Protein AF-H8YW04-F1 (afdb_monomer_lite)

Sequence (110 aa):
MKAQDLENVWKAEGITPTQRNLLLAIQMHCDAKTRVVDVSLSMLEDMTLLNQSVIAKALSQLEGRYLARLPSRSKKRLICRMIEQRSTPDAKPVDARAPRGFGQSSLPSA

Structure (mmCIF, N/CA/C/O backbone):
data_AF-H8YW04-F1
#
_entry.id   AF-H8YW04-F1
#
loop_
_atom_site.group_PDB
_atom_site.id
_atom_site.type_symbol
_atom_site.label_atom_id
_atom_site.label_alt_id
_atom_site.label_comp_id
_atom_site.label_asym_id
_atom_site.label_entity_id
_atom_site.label_seq_id
_atom_site.pdbx_PDB_ins_code
_atom_site.Cartn_x
_atom_site.Cartn_y
_atom_site.Cartn_z
_atom_site.occupancy
_atom_site.B_iso_or_equiv
_atom_site.auth_seq_id
_atom_site.auth_comp_id
_atom_site.auth_asym_id
_atom_site.auth_atom_id
_atom_site.pdbx_PDB_model_num
ATOM 1 N N . MET A 1 1 ? 14.165 8.474 -15.417 1.00 47.91 1 MET A N 1
ATOM 2 C CA . MET A 1 1 ? 12.715 8.756 -15.511 1.00 47.91 1 MET A CA 1
ATOM 3 C C . MET A 1 1 ? 12.454 10.150 -14.964 1.00 47.91 1 MET A C 1
ATOM 5 O O . MET A 1 1 ? 12.940 10.447 -13.880 1.00 47.91 1 MET A O 1
ATOM 9 N N . LYS A 1 2 ? 11.766 11.024 -15.710 1.00 44.00 2 LYS A N 1
ATOM 10 C CA . LYS A 1 2 ? 11.324 12.336 -15.199 1.00 44.00 2 LYS A CA 1
ATOM 11 C C . LYS A 1 2 ? 10.060 12.133 -14.353 1.00 44.00 2 LYS A C 1
ATOM 13 O O . LYS A 1 2 ? 9.240 11.296 -14.709 1.00 44.00 2 LYS A O 1
ATOM 18 N N . ALA A 1 3 ? 9.871 12.906 -13.281 1.00 53.16 3 ALA A N 1
ATOM 19 C CA . ALA A 1 3 ? 8.697 12.801 -12.398 1.00 53.16 3 ALA A CA 1
ATOM 20 C C . ALA A 1 3 ? 7.345 12.936 -13.140 1.00 53.16 3 ALA A C 1
ATOM 22 O O . ALA A 1 3 ? 6.361 12.314 -12.751 1.00 53.16 3 ALA A O 1
ATOM 23 N N . GLN A 1 4 ? 7.318 13.672 -14.259 1.00 55.31 4 GLN A N 1
ATOM 24 C CA . GLN A 1 4 ? 6.153 13.792 -15.149 1.00 55.31 4 GLN A CA 1
ATOM 25 C C . GLN A 1 4 ? 5.739 12.476 -15.821 1.00 55.31 4 GLN A C 1
ATOM 27 O O . GLN A 1 4 ? 4.557 12.268 -16.076 1.00 55.31 4 GLN A O 1
ATOM 32 N N . ASP A 1 5 ? 6.690 11.589 -16.108 1.00 63.50 5 ASP A N 1
ATOM 33 C CA . ASP A 1 5 ? 6.420 10.313 -16.777 1.00 63.50 5 ASP A CA 1
ATOM 34 C C . ASP A 1 5 ? 5.667 9.364 -15.832 1.00 63.50 5 ASP A C 1
ATOM 36 O O . ASP A 1 5 ? 4.642 8.788 -16.189 1.00 63.50 5 ASP A O 1
ATOM 40 N N . LEU A 1 6 ? 6.090 9.333 -14.563 1.00 61.78 6 LEU A N 1
ATOM 41 C CA . LEU A 1 6 ? 5.431 8.578 -13.497 1.00 61.78 6 LEU A CA 1
ATOM 42 C C . LEU A 1 6 ? 3.999 9.072 -13.233 1.00 61.78 6 LEU A C 1
ATOM 44 O O . LEU A 1 6 ? 3.088 8.272 -13.030 1.00 61.78 6 LEU A O 1
ATOM 48 N N . GLU A 1 7 ? 3.782 10.391 -13.250 1.00 65.25 7 GLU A N 1
ATOM 49 C CA . GLU A 1 7 ? 2.458 10.965 -13.001 1.00 65.25 7 GLU A CA 1
ATOM 50 C C . GLU A 1 7 ? 1.453 10.609 -14.108 1.00 65.25 7 GLU A C 1
ATOM 52 O O . GLU A 1 7 ? 0.285 10.327 -13.813 1.00 65.25 7 GLU A O 1
ATOM 57 N N . ASN A 1 8 ? 1.914 10.587 -15.363 1.00 69.56 8 ASN A N 1
ATOM 58 C CA . ASN A 1 8 ? 1.117 10.176 -16.517 1.00 69.56 8 ASN A CA 1
ATOM 59 C C . ASN A 1 8 ? 0.782 8.682 -16.470 1.00 69.56 8 ASN A C 1
ATOM 61 O O . ASN A 1 8 ? -0.375 8.327 -16.691 1.00 69.56 8 ASN A O 1
ATOM 65 N N . VAL A 1 9 ? 1.740 7.824 -16.099 1.00 70.25 9 VAL A N 1
ATOM 66 C CA . VAL A 1 9 ? 1.504 6.381 -15.900 1.00 70.25 9 VAL A CA 1
ATOM 67 C C . VAL A 1 9 ? 0.448 6.159 -14.821 1.00 70.25 9 VAL A C 1
ATOM 69 O O . VAL A 1 9 ? -0.561 5.502 -15.056 1.00 70.25 9 VAL A O 1
ATOM 72 N N . TRP A 1 10 ? 0.593 6.802 -13.664 1.00 75.19 10 TRP A N 1
ATOM 73 C CA . TRP A 1 10 ? -0.381 6.665 -12.585 1.00 75.19 10 TRP A CA 1
ATOM 74 C C . TRP A 1 10 ? -1.766 7.207 -12.945 1.00 75.19 10 TRP A C 1
ATOM 76 O O . TRP A 1 10 ? -2.766 6.723 -12.417 1.00 75.19 10 TRP A O 1
ATOM 86 N N . LYS A 1 11 ? -1.858 8.236 -13.802 1.00 73.94 11 LYS A N 1
ATOM 87 C CA . LYS A 1 11 ? -3.150 8.729 -14.310 1.00 73.94 11 LYS A CA 1
ATOM 88 C C . LYS A 1 11 ? -3.767 7.718 -15.277 1.00 73.94 11 LYS A C 1
ATOM 90 O O . LYS A 1 11 ? -4.953 7.432 -15.147 1.00 73.94 11 LYS A O 1
ATOM 95 N N . ALA A 1 12 ? -2.970 7.154 -16.184 1.00 76.75 12 ALA A N 1
ATOM 96 C CA . ALA A 1 12 ? -3.411 6.140 -17.139 1.00 76.75 12 ALA A CA 1
ATOM 97 C C . ALA A 1 12 ? -3.905 4.858 -16.448 1.00 76.75 12 ALA A C 1
ATOM 99 O O . ALA A 1 12 ? -4.865 4.242 -16.900 1.00 76.75 12 ALA A O 1
ATOM 100 N N . GLU A 1 13 ? -3.307 4.495 -15.313 1.00 75.81 13 GLU A N 1
ATOM 101 C CA . GLU A 1 13 ? -3.719 3.338 -14.512 1.00 75.81 13 GLU A CA 1
ATOM 102 C C . GLU A 1 13 ? -4.869 3.626 -13.530 1.00 75.81 13 GLU A C 1
ATOM 104 O O . GLU A 1 13 ? -5.315 2.735 -12.803 1.00 75.81 13 GLU A O 1
ATOM 109 N N . GLY A 1 14 ? -5.371 4.865 -13.502 1.00 82.00 14 GLY A N 1
ATOM 110 C CA . GLY A 1 14 ? -6.468 5.272 -12.625 1.00 82.00 14 GLY A CA 1
ATOM 111 C C . GLY A 1 14 ? -6.088 5.359 -11.143 1.00 82.00 14 GLY A C 1
ATOM 112 O O . GLY A 1 14 ? -6.972 5.331 -10.287 1.00 82.00 14 GLY A O 1
ATOM 113 N N . ILE A 1 15 ? -4.793 5.473 -10.819 1.00 84.88 15 ILE A N 1
ATOM 114 C CA . ILE A 1 15 ? -4.325 5.602 -9.437 1.00 84.88 15 ILE A CA 1
ATOM 115 C C . ILE A 1 15 ? -4.619 7.009 -8.918 1.00 84.88 15 ILE A C 1
ATOM 117 O O . ILE A 1 15 ? -4.131 8.012 -9.459 1.00 84.88 15 ILE A O 1
ATOM 121 N N . THR A 1 16 ? -5.357 7.083 -7.812 1.00 87.00 16 THR A N 1
ATOM 122 C CA . THR A 1 16 ? -5.720 8.344 -7.155 1.00 87.00 16 THR A CA 1
ATOM 123 C C . THR A 1 16 ? -4.536 8.975 -6.409 1.00 87.00 16 THR A C 1
ATOM 125 O O . THR A 1 16 ? -3.608 8.270 -6.008 1.00 87.00 16 THR A O 1
ATOM 128 N N . PRO A 1 17 ? -4.547 10.297 -6.149 1.00 85.06 17 PRO A N 1
ATOM 129 C CA . PRO A 1 17 ? -3.506 10.963 -5.356 1.00 85.06 17 PRO A CA 1
ATOM 130 C C . PRO A 1 17 ? -3.275 10.313 -3.986 1.00 85.06 17 PRO A C 1
ATOM 132 O O . PRO A 1 17 ? -2.137 10.129 -3.564 1.00 85.06 17 PRO A O 1
ATOM 135 N N . THR A 1 18 ? -4.355 9.886 -3.330 1.00 88.19 18 THR A N 1
ATOM 136 C CA . THR A 1 18 ? -4.320 9.175 -2.048 1.00 88.19 18 THR A CA 1
ATOM 137 C C . THR A 1 18 ? -3.570 7.848 -2.150 1.00 88.19 18 THR A C 1
ATOM 139 O O . THR A 1 18 ? -2.712 7.554 -1.323 1.00 88.19 18 THR A O 1
ATOM 142 N N . GLN A 1 19 ? -3.861 7.054 -3.183 1.00 87.62 19 GLN A N 1
ATOM 143 C CA . GLN A 1 19 ? -3.186 5.779 -3.424 1.00 87.62 19 GLN A CA 1
ATOM 144 C C . GLN A 1 19 ? -1.701 5.977 -3.756 1.00 87.62 19 GLN A C 1
ATOM 146 O O . GLN A 1 19 ? -0.872 5.204 -3.287 1.00 87.62 19 GLN A O 1
ATOM 151 N N . ARG A 1 20 ? -1.349 7.032 -4.504 1.00 86.00 20 ARG A N 1
ATOM 152 C CA . ARG A 1 20 ? 0.053 7.385 -4.800 1.00 86.00 20 ARG A CA 1
ATOM 153 C C . ARG A 1 20 ? 0.819 7.732 -3.534 1.00 86.00 20 ARG A C 1
ATOM 155 O O . ARG A 1 20 ? 1.894 7.187 -3.314 1.00 86.00 20 ARG A O 1
ATOM 162 N N . ASN A 1 21 ? 0.250 8.602 -2.697 1.00 88.00 21 ASN A N 1
ATOM 163 C CA . ASN A 1 21 ? 0.881 8.997 -1.441 1.00 88.00 21 ASN A CA 1
ATOM 164 C C . ASN A 1 21 ? 1.121 7.774 -0.542 1.00 88.00 21 ASN A C 1
ATOM 166 O O . ASN A 1 21 ? 2.198 7.600 0.020 1.00 88.00 21 ASN A O 1
ATOM 170 N N . LEU A 1 22 ? 0.144 6.865 -0.494 1.00 89.12 22 LEU A N 1
ATOM 171 C CA . LEU A 1 22 ? 0.263 5.619 0.248 1.00 89.12 22 LEU A CA 1
ATOM 172 C C . LEU A 1 22 ? 1.329 4.67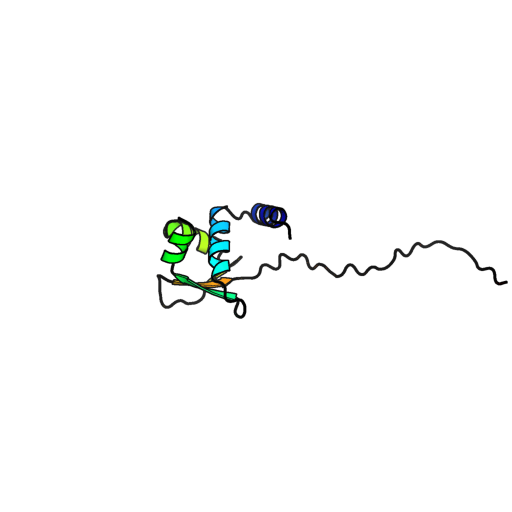2 -0.332 1.00 89.12 22 LEU A C 1
ATOM 174 O O . LEU A 1 22 ? 2.102 4.099 0.429 1.00 89.12 22 LEU A O 1
ATOM 178 N N . LEU A 1 23 ? 1.406 4.518 -1.659 1.00 87.62 23 LEU A N 1
ATOM 179 C CA . LEU A 1 23 ? 2.441 3.704 -2.310 1.00 87.62 23 LEU A CA 1
ATOM 180 C C . LEU A 1 23 ? 3.846 4.243 -2.037 1.00 87.62 23 LEU A C 1
ATOM 182 O O . LEU A 1 23 ? 4.742 3.454 -1.755 1.00 87.62 23 LEU A O 1
ATOM 186 N N . LEU A 1 24 ? 4.028 5.565 -2.079 1.00 86.31 24 LEU A N 1
ATOM 187 C CA . LEU A 1 24 ? 5.303 6.206 -1.759 1.00 86.31 24 LEU A CA 1
ATOM 188 C C . LEU A 1 24 ? 5.692 5.974 -0.295 1.00 86.31 24 LEU A C 1
ATOM 190 O O . LEU A 1 24 ? 6.823 5.575 -0.027 1.00 86.31 24 LEU A O 1
ATOM 194 N N . ALA A 1 25 ? 4.750 6.139 0.640 1.00 89.00 25 ALA A N 1
ATOM 195 C CA . ALA A 1 25 ? 4.984 5.848 2.054 1.00 89.00 25 ALA A CA 1
ATOM 196 C C . ALA A 1 25 ? 5.399 4.383 2.273 1.00 89.00 25 ALA A C 1
ATOM 198 O O . ALA A 1 25 ? 6.387 4.108 2.946 1.00 89.00 25 ALA A O 1
ATOM 199 N N . ILE A 1 26 ? 4.706 3.436 1.638 1.00 88.06 26 ILE A N 1
ATOM 200 C CA . ILE A 1 26 ? 5.039 2.005 1.688 1.00 88.06 26 ILE A CA 1
ATOM 201 C C . ILE A 1 26 ? 6.421 1.735 1.074 1.00 88.06 26 ILE A C 1
ATOM 203 O O . ILE A 1 26 ? 7.204 0.970 1.636 1.00 88.06 26 ILE A O 1
ATOM 207 N N . GLN A 1 27 ? 6.749 2.388 -0.042 1.00 85.75 27 GLN A N 1
ATOM 208 C CA . GLN A 1 27 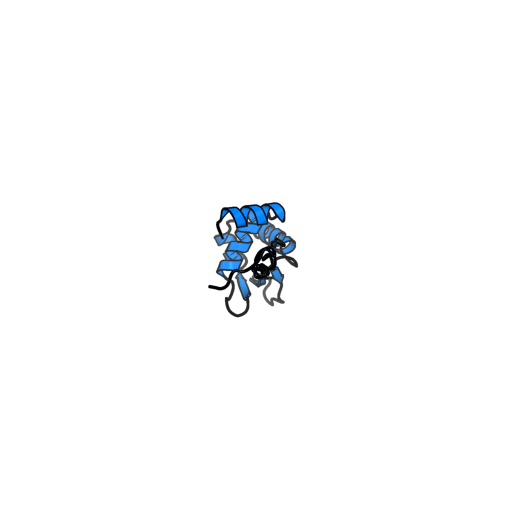? 8.027 2.229 -0.732 1.00 85.75 27 GLN A CA 1
ATOM 209 C C . GLN A 1 27 ? 9.219 2.667 0.123 1.00 85.75 27 GLN A C 1
ATOM 211 O O . GLN A 1 27 ? 10.259 2.012 0.075 1.00 85.75 27 GLN A O 1
ATOM 216 N N . MET A 1 28 ? 9.072 3.715 0.939 1.00 85.75 28 MET A N 1
ATOM 217 C CA . MET A 1 28 ? 10.122 4.147 1.873 1.00 85.75 28 MET A CA 1
ATOM 218 C C . MET A 1 28 ? 10.466 3.082 2.925 1.00 85.75 28 MET A C 1
ATOM 220 O O . MET A 1 28 ? 11.580 3.067 3.440 1.00 85.75 28 MET A O 1
ATOM 224 N N . HIS A 1 29 ? 9.531 2.177 3.219 1.00 85.62 29 HIS A N 1
ATOM 225 C CA . HIS A 1 29 ? 9.698 1.076 4.171 1.00 85.62 29 HIS A CA 1
ATOM 226 C C . HIS A 1 29 ? 9.918 -0.282 3.490 1.00 85.62 29 HIS A C 1
ATOM 228 O O . HIS A 1 29 ? 9.872 -1.325 4.144 1.00 85.62 29 HIS A O 1
ATOM 234 N N . CYS A 1 30 ? 10.136 -0.287 2.176 1.00 84.56 30 CYS A N 1
ATOM 235 C CA . CYS A 1 30 ? 10.375 -1.502 1.418 1.00 84.56 30 CYS A CA 1
ATOM 236 C C . CYS A 1 30 ? 11.816 -1.969 1.590 1.00 84.56 30 CYS A C 1
ATOM 238 O O . CYS A 1 30 ? 12.759 -1.270 1.220 1.00 84.56 30 CYS A O 1
ATOM 240 N N . ASP A 1 31 ? 11.987 -3.201 2.061 1.00 83.38 31 ASP A N 1
ATOM 241 C CA . ASP A 1 31 ? 13.293 -3.840 2.075 1.00 83.38 31 ASP A CA 1
ATOM 242 C C . ASP A 1 31 ? 13.788 -4.055 0.635 1.00 83.38 31 ASP A C 1
ATOM 244 O O . ASP A 1 31 ? 13.099 -4.651 -0.198 1.00 83.38 31 ASP A O 1
ATOM 248 N N . ALA A 1 32 ? 14.987 -3.564 0.320 1.00 78.75 32 ALA A N 1
ATOM 249 C CA . ALA A 1 32 ? 15.521 -3.610 -1.042 1.00 78.75 32 ALA A CA 1
ATOM 250 C C . ALA A 1 32 ? 15.783 -5.047 -1.529 1.00 78.75 32 ALA A C 1
ATOM 252 O O . ALA A 1 32 ? 15.700 -5.317 -2.726 1.00 78.75 32 ALA A O 1
ATOM 253 N N . LYS A 1 33 ? 16.075 -5.975 -0.608 1.00 80.44 33 LYS A N 1
ATOM 254 C CA . LYS A 1 33 ? 16.463 -7.356 -0.922 1.00 80.44 33 LYS A CA 1
ATOM 255 C C . LYS A 1 33 ? 15.255 -8.268 -1.124 1.00 80.44 33 LYS A C 1
ATOM 257 O O . LYS A 1 33 ? 15.237 -9.088 -2.037 1.00 80.44 33 LYS A O 1
ATOM 262 N N . THR A 1 34 ? 14.253 -8.150 -0.264 1.00 82.06 34 THR A N 1
ATOM 263 C CA . THR A 1 34 ? 13.079 -9.035 -0.228 1.00 82.06 34 THR A CA 1
ATOM 264 C C . THR A 1 34 ? 11.836 -8.399 -0.841 1.00 82.06 34 THR A C 1
ATOM 266 O O . THR A 1 34 ? 10.881 -9.108 -1.168 1.00 82.06 34 THR A O 1
ATOM 269 N N . ARG A 1 35 ? 11.848 -7.073 -1.036 1.00 84.38 35 ARG A N 1
ATOM 270 C CA . ARG A 1 35 ? 10.697 -6.260 -1.463 1.00 84.38 35 ARG A CA 1
ATOM 271 C C . ARG A 1 35 ? 9.500 -6.375 -0.516 1.00 84.38 35 ARG A C 1
ATOM 273 O O . ARG A 1 35 ? 8.362 -6.111 -0.907 1.00 84.38 35 ARG A O 1
ATOM 280 N N . VAL A 1 36 ? 9.752 -6.819 0.713 1.00 87.69 36 VAL A N 1
ATOM 281 C CA . VAL A 1 36 ? 8.756 -6.918 1.772 1.00 87.69 36 VAL A CA 1
ATOM 282 C C . VAL A 1 36 ? 8.765 -5.619 2.559 1.00 87.69 36 VAL A C 1
ATOM 284 O O . VAL A 1 36 ? 9.813 -5.055 2.862 1.00 87.69 36 VAL A O 1
ATOM 287 N N . VAL A 1 37 ? 7.568 -5.152 2.872 1.00 89.81 37 VAL A N 1
ATOM 288 C CA . VAL A 1 37 ? 7.294 -3.994 3.705 1.00 89.81 37 VAL A CA 1
ATOM 289 C C . VAL A 1 37 ? 6.601 -4.508 4.956 1.00 89.81 37 VAL A C 1
ATOM 291 O O . VAL A 1 37 ? 5.611 -5.237 4.863 1.00 89.81 37 VAL A O 1
ATOM 294 N N . ASP A 1 38 ? 7.109 -4.108 6.115 1.00 90.38 38 ASP A N 1
ATOM 295 C CA . ASP A 1 38 ? 6.494 -4.351 7.417 1.00 90.38 38 ASP A CA 1
ATOM 296 C C . ASP A 1 38 ? 6.381 -3.021 8.166 1.00 90.38 38 ASP A C 1
ATOM 298 O O . ASP A 1 38 ? 7.340 -2.534 8.762 1.00 90.38 38 ASP A O 1
ATOM 302 N N . VAL A 1 39 ? 5.196 -2.416 8.116 1.00 89.75 39 VAL A N 1
ATOM 303 C CA . VAL A 1 39 ? 4.938 -1.072 8.650 1.00 89.75 39 VAL A CA 1
ATOM 304 C C . VAL A 1 39 ? 3.663 -1.067 9.490 1.00 89.75 39 VAL A C 1
ATOM 306 O O . VAL A 1 39 ? 2.706 -1.793 9.213 1.00 89.75 39 VAL A O 1
ATOM 309 N N . SER A 1 40 ? 3.630 -0.278 10.563 1.00 90.25 40 SER A N 1
ATOM 310 C CA . SER A 1 40 ? 2.419 -0.129 11.373 1.00 90.25 40 SER A CA 1
ATOM 311 C C . SER A 1 40 ? 1.411 0.789 10.679 1.00 90.25 40 SER A C 1
ATOM 313 O O . SER A 1 40 ? 1.784 1.753 10.012 1.00 90.25 40 SER A O 1
ATOM 315 N N . LEU A 1 41 ? 0.116 0.511 10.851 1.00 88.06 41 LEU A N 1
ATOM 316 C CA . LEU A 1 41 ? -0.932 1.361 10.280 1.00 88.06 41 LEU A CA 1
ATOM 317 C C . LEU A 1 41 ? -0.845 2.790 10.827 1.00 88.06 41 LEU A C 1
ATOM 319 O O . LEU A 1 41 ? -0.940 3.725 10.048 1.00 88.06 41 LEU A O 1
ATOM 323 N N . SER A 1 42 ? -0.552 2.958 12.119 1.00 89.31 42 SER A N 1
ATOM 324 C CA . SER A 1 42 ? -0.373 4.279 12.736 1.00 89.31 42 SER A CA 1
ATOM 325 C C . SER A 1 42 ? 0.783 5.079 12.134 1.00 89.31 42 SER A C 1
ATOM 327 O O . SER A 1 42 ? 0.685 6.292 12.018 1.00 89.31 42 SER A O 1
ATOM 329 N N . MET A 1 43 ? 1.863 4.417 11.710 1.00 89.38 43 MET A N 1
ATOM 330 C CA . MET A 1 43 ? 2.972 5.101 11.041 1.00 89.38 43 MET A CA 1
ATOM 331 C C . MET A 1 43 ? 2.596 5.526 9.618 1.00 89.38 43 MET A C 1
ATOM 333 O O . MET A 1 43 ? 2.974 6.607 9.181 1.00 89.38 43 MET A O 1
ATOM 337 N N . LEU A 1 44 ? 1.791 4.722 8.914 1.00 89.62 44 LEU A N 1
ATOM 338 C CA . LEU A 1 44 ? 1.221 5.132 7.629 1.00 89.62 44 LEU A CA 1
ATOM 339 C C . LEU A 1 44 ? 0.247 6.306 7.782 1.00 89.62 44 LEU A C 1
ATOM 341 O O . LEU A 1 44 ? 0.241 7.184 6.923 1.00 89.62 44 LEU A O 1
ATOM 345 N N . GLU A 1 45 ? -0.558 6.341 8.846 1.00 91.25 45 GLU A N 1
ATOM 346 C CA . GLU A 1 45 ? -1.433 7.483 9.148 1.00 91.25 45 GLU A CA 1
ATOM 347 C C . GLU A 1 45 ? -0.630 8.766 9.342 1.00 91.25 45 GLU A C 1
ATOM 349 O O . GLU A 1 45 ? -0.944 9.769 8.711 1.00 91.25 45 GLU A O 1
ATOM 354 N N . ASP A 1 46 ? 0.436 8.712 10.143 1.00 90.12 46 ASP A N 1
ATOM 355 C CA . ASP A 1 46 ? 1.298 9.864 10.420 1.00 90.12 46 ASP A CA 1
ATOM 356 C C . ASP A 1 46 ? 1.988 10.382 9.146 1.00 90.12 46 ASP A C 1
ATOM 358 O O . ASP A 1 46 ? 1.952 11.573 8.844 1.00 90.12 46 ASP A O 1
ATOM 362 N N . MET A 1 47 ? 2.516 9.474 8.317 1.00 88.19 47 MET A N 1
ATOM 363 C CA . MET A 1 47 ? 3.199 9.835 7.070 1.00 88.19 47 MET A CA 1
ATOM 364 C C . MET A 1 47 ? 2.266 10.370 5.983 1.00 88.19 47 MET A C 1
ATOM 366 O O . MET A 1 47 ? 2.659 11.223 5.188 1.00 88.19 47 MET A O 1
ATOM 370 N N . THR A 1 48 ? 1.057 9.818 5.883 1.00 88.69 48 THR A N 1
ATOM 371 C CA . THR A 1 48 ? 0.133 10.154 4.789 1.00 88.69 48 THR A CA 1
ATOM 372 C C . THR A 1 48 ? -0.911 11.191 5.184 1.00 88.69 48 THR A C 1
ATOM 374 O O . THR A 1 48 ? -1.574 11.731 4.296 1.00 88.69 48 THR A O 1
ATOM 377 N N . LEU A 1 49 ? -1.053 11.473 6.485 1.00 90.38 49 LEU A N 1
ATOM 378 C CA . LEU A 1 49 ? -2.128 12.270 7.083 1.00 90.38 49 LEU A CA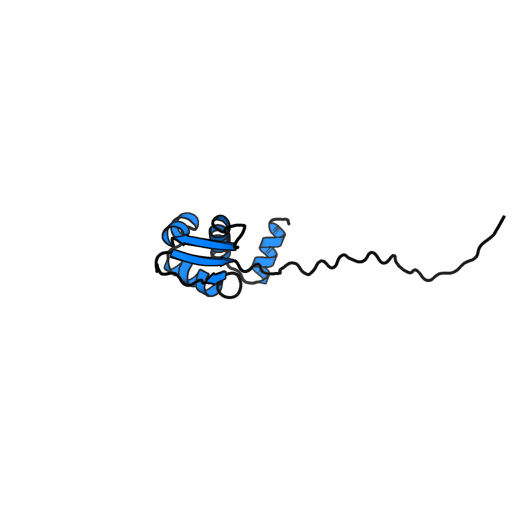 1
ATOM 379 C C . LEU A 1 49 ? -3.526 11.747 6.700 1.00 90.38 49 LEU A C 1
ATOM 381 O O . LEU A 1 49 ? -4.484 12.506 6.552 1.00 90.38 49 LEU A O 1
ATOM 385 N N . LEU A 1 50 ? -3.640 10.430 6.501 1.00 89.00 50 LEU A N 1
ATOM 386 C CA . LEU A 1 50 ? -4.881 9.740 6.158 1.00 89.00 50 LEU A CA 1
ATOM 387 C C . LEU A 1 50 ? -5.391 8.948 7.358 1.00 89.00 50 LEU A C 1
ATOM 389 O O . LEU A 1 50 ? -4.613 8.370 8.103 1.00 89.00 50 LEU A O 1
ATOM 393 N N . ASN A 1 51 ? -6.712 8.830 7.483 1.00 90.19 51 ASN A N 1
ATOM 394 C CA . ASN A 1 51 ? -7.333 7.976 8.498 1.00 90.19 51 ASN A CA 1
ATOM 395 C C . ASN A 1 51 ? -7.224 6.484 8.129 1.00 90.19 51 ASN A C 1
ATOM 397 O O . ASN A 1 51 ? -7.313 6.133 6.945 1.00 90.19 51 ASN A O 1
ATOM 401 N N . GLN A 1 52 ? -7.186 5.590 9.128 1.00 87.12 52 GLN A N 1
ATOM 402 C CA . GLN A 1 52 ? -7.131 4.127 8.915 1.00 87.12 52 GLN A CA 1
ATOM 403 C C . GLN A 1 52 ? -8.153 3.591 7.908 1.00 87.12 52 GLN A C 1
ATOM 405 O O . GLN A 1 52 ? -7.813 2.738 7.092 1.00 87.12 52 GLN A O 1
ATOM 410 N N . SER A 1 53 ? -9.395 4.086 7.923 1.00 88.44 53 SER A N 1
ATOM 411 C CA . SER A 1 53 ? -10.441 3.637 6.991 1.00 88.44 53 SER A CA 1
ATOM 412 C C . SER A 1 53 ? -10.094 3.941 5.532 1.00 88.44 53 SER A C 1
ATOM 414 O O . SER A 1 53 ? -10.348 3.128 4.642 1.00 88.44 53 SER A O 1
ATOM 416 N N . VAL A 1 54 ? -9.482 5.102 5.280 1.00 89.75 54 VAL A N 1
ATOM 417 C CA . VAL A 1 54 ? -9.043 5.517 3.942 1.00 89.75 54 VAL A CA 1
ATOM 418 C C . VAL A 1 54 ? -7.846 4.681 3.507 1.00 89.75 54 VAL A C 1
ATOM 420 O O . VAL A 1 54 ? -7.831 4.181 2.383 1.00 89.75 54 VAL A O 1
ATOM 423 N N . ILE A 1 55 ? -6.895 4.458 4.416 1.00 90.06 55 ILE A N 1
ATOM 424 C CA . ILE A 1 55 ? -5.731 3.601 4.179 1.00 90.06 55 ILE A CA 1
ATOM 425 C C . ILE A 1 55 ? -6.179 2.176 3.855 1.00 90.06 55 ILE A C 1
ATOM 427 O O . ILE A 1 55 ? -5.786 1.635 2.830 1.00 90.06 55 ILE A O 1
ATOM 431 N N . ALA A 1 56 ? -7.056 1.573 4.657 1.00 88.44 56 ALA A N 1
ATOM 432 C CA . ALA A 1 56 ? -7.545 0.213 4.440 1.00 88.44 56 ALA A CA 1
ATOM 433 C C . ALA A 1 56 ? -8.264 0.056 3.090 1.00 88.44 56 ALA A C 1
ATOM 435 O O . ALA A 1 56 ? -8.054 -0.937 2.383 1.00 88.44 56 ALA A O 1
ATOM 436 N N . LYS A 1 57 ? -9.078 1.048 2.704 1.00 90.06 57 LYS A N 1
ATOM 437 C CA . LYS A 1 57 ? -9.742 1.074 1.396 1.00 90.06 57 LYS A CA 1
ATOM 438 C C . LYS A 1 57 ? -8.726 1.181 0.259 1.00 90.06 57 LYS A C 1
ATOM 440 O O . LYS A 1 57 ? -8.799 0.397 -0.683 1.00 90.06 57 LYS A O 1
ATOM 445 N N . ALA A 1 58 ? -7.768 2.100 0.362 1.00 89.88 58 ALA A N 1
ATOM 446 C CA . ALA A 1 58 ? -6.721 2.279 -0.640 1.00 89.88 58 ALA A CA 1
ATOM 447 C C . ALA A 1 58 ? -5.834 1.028 -0.768 1.00 89.88 58 ALA A C 1
ATOM 449 O O . ALA A 1 58 ? -5.598 0.569 -1.880 1.00 89.88 58 ALA A O 1
ATOM 450 N N . LEU A 1 59 ? -5.425 0.417 0.349 1.00 89.06 59 LEU A N 1
ATOM 451 C CA . LEU A 1 59 ? -4.683 -0.847 0.363 1.00 89.06 59 LEU A CA 1
ATOM 452 C C . LEU A 1 59 ? -5.450 -1.958 -0.351 1.00 89.06 59 LEU A C 1
ATOM 454 O O . LEU A 1 59 ? -4.871 -2.652 -1.175 1.00 89.06 59 LEU A O 1
ATOM 458 N N . SER A 1 60 ? -6.750 -2.095 -0.080 1.00 88.56 60 SER A N 1
ATOM 459 C CA . SER A 1 60 ? -7.584 -3.123 -0.720 1.00 88.56 60 SER A CA 1
ATOM 460 C C . SER A 1 60 ? -7.730 -2.906 -2.230 1.00 88.56 60 SER A C 1
ATOM 462 O O . SER A 1 60 ? -7.880 -3.867 -2.972 1.00 88.56 60 SER A O 1
ATOM 464 N N . GLN A 1 61 ? -7.668 -1.656 -2.699 1.00 89.25 61 GLN A N 1
ATOM 465 C CA . GLN A 1 61 ? -7.697 -1.324 -4.129 1.00 89.25 61 GLN A CA 1
ATOM 466 C C . GLN A 1 61 ? -6.341 -1.517 -4.823 1.00 89.25 61 GLN A C 1
ATOM 468 O O . GLN A 1 61 ? -6.297 -1.753 -6.028 1.00 89.25 61 GLN A O 1
ATOM 473 N N . LEU A 1 62 ? -5.242 -1.387 -4.078 1.00 87.19 62 LEU A N 1
ATOM 474 C CA . LEU A 1 62 ? -3.875 -1.584 -4.568 1.00 87.19 62 LEU A CA 1
ATOM 475 C C . LEU A 1 62 ? -3.430 -3.052 -4.504 1.00 87.19 62 LEU A C 1
ATOM 477 O O . LEU A 1 62 ? -2.479 -3.450 -5.185 1.00 87.19 62 LEU A O 1
ATOM 481 N N . GLU A 1 63 ? -4.108 -3.851 -3.684 1.00 88.19 63 GLU A N 1
ATOM 482 C CA . GLU A 1 63 ? -3.861 -5.276 -3.527 1.00 88.19 63 GLU A CA 1
ATOM 483 C C . GLU A 1 63 ? -4.088 -6.031 -4.845 1.00 88.19 63 GLU A C 1
ATOM 485 O O . GLU A 1 63 ? -5.003 -5.744 -5.613 1.00 88.19 63 GLU A O 1
ATOM 490 N N . GLY A 1 64 ? -3.201 -6.976 -5.145 1.00 82.81 64 GLY A N 1
ATOM 491 C CA . GLY A 1 64 ? -3.229 -7.771 -6.372 1.00 82.81 64 GLY A CA 1
ATOM 492 C C . GLY A 1 64 ? -2.622 -7.081 -7.597 1.00 82.81 64 GLY A C 1
ATOM 493 O O . GLY A 1 64 ? -2.183 -7.779 -8.506 1.00 82.81 64 GLY A O 1
ATOM 494 N N . ARG A 1 65 ? -2.531 -5.742 -7.622 1.00 83.06 65 ARG A N 1
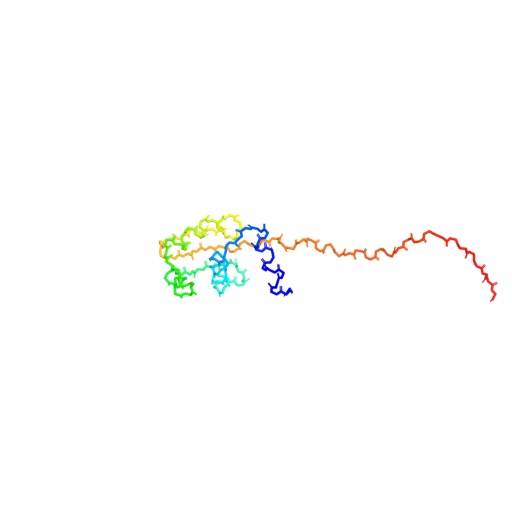ATOM 495 C CA . ARG A 1 65 ? -1.876 -4.994 -8.717 1.00 83.06 65 ARG A CA 1
ATOM 496 C C . ARG A 1 65 ? -0.499 -4.453 -8.349 1.00 83.06 65 ARG A C 1
ATOM 498 O O . ARG A 1 65 ? 0.442 -4.630 -9.113 1.00 83.06 65 ARG A O 1
ATOM 505 N N . TYR A 1 66 ? -0.387 -3.821 -7.182 1.00 84.19 66 TYR A N 1
ATOM 506 C CA . TYR A 1 66 ? 0.847 -3.169 -6.720 1.00 84.19 66 TYR A CA 1
ATOM 507 C C . TYR A 1 66 ? 1.371 -3.765 -5.419 1.00 84.19 66 TYR A C 1
ATOM 509 O O . TYR A 1 66 ? 2.559 -3.664 -5.121 1.00 84.19 66 TYR A O 1
ATOM 517 N N . LEU A 1 67 ? 0.497 -4.392 -4.631 1.00 88.75 67 LEU A N 1
ATOM 518 C CA . LEU A 1 67 ? 0.832 -4.959 -3.331 1.00 88.75 67 LEU A CA 1
ATOM 519 C C . LEU A 1 67 ? 0.285 -6.384 -3.233 1.00 88.75 67 LEU A C 1
ATOM 521 O O . LEU A 1 67 ? -0.850 -6.650 -3.620 1.00 88.75 67 LEU A O 1
ATOM 525 N N . ALA A 1 68 ? 1.066 -7.295 -2.667 1.00 89.62 68 ALA A N 1
ATOM 526 C CA . ALA A 1 68 ? 0.607 -8.617 -2.259 1.00 89.62 68 ALA A CA 1
ATOM 527 C C . ALA A 1 68 ? 0.619 -8.682 -0.732 1.00 89.62 68 ALA A C 1
ATOM 529 O O . ALA A 1 68 ? 1.683 -8.607 -0.114 1.00 89.62 68 ALA A O 1
ATOM 530 N N . ARG A 1 69 ? -0.555 -8.790 -0.102 1.00 87.75 69 ARG A N 1
ATOM 531 C CA . ARG A 1 69 ? -0.642 -8.877 1.359 1.00 87.75 69 ARG A CA 1
ATOM 532 C C . ARG A 1 69 ? -0.062 -10.204 1.835 1.00 87.75 69 ARG A C 1
ATOM 534 O O . ARG A 1 69 ? -0.374 -11.260 1.293 1.00 87.75 69 ARG A O 1
ATOM 541 N N . LEU A 1 70 ? 0.784 -10.139 2.855 1.00 87.25 70 LEU A N 1
ATOM 542 C CA . LEU A 1 70 ? 1.354 -11.310 3.506 1.00 87.25 70 LEU A CA 1
ATOM 543 C C . LEU A 1 70 ? 0.598 -11.591 4.810 1.00 87.25 70 LEU A C 1
ATOM 545 O O . LEU A 1 70 ? 0.049 -10.666 5.419 1.00 87.25 70 LEU A O 1
ATOM 549 N N . PRO A 1 71 ? 0.547 -12.858 5.256 1.00 82.81 71 PRO A N 1
ATOM 550 C CA . PRO A 1 71 ? -0.078 -13.196 6.523 1.00 82.81 71 PRO A CA 1
ATOM 551 C C . PRO A 1 71 ? 0.617 -12.445 7.662 1.00 82.81 71 PRO A C 1
ATOM 553 O O . PRO A 1 71 ? 1.810 -12.610 7.907 1.00 82.81 71 PRO A O 1
ATOM 556 N N . SER A 1 72 ? -0.153 -11.622 8.370 1.00 81.25 72 SER A N 1
ATOM 557 C CA . SER A 1 72 ? 0.297 -10.884 9.546 1.00 81.25 72 SER A CA 1
ATOM 558 C C . SER A 1 72 ? -0.427 -11.409 10.776 1.00 81.25 72 SER A C 1
ATOM 560 O O . SER A 1 72 ? -1.653 -11.516 10.788 1.00 81.25 72 SER A O 1
ATOM 562 N N . ARG A 1 73 ? 0.325 -11.698 11.844 1.00 79.31 73 ARG A N 1
ATOM 563 C CA . ARG A 1 73 ? -0.257 -12.032 13.157 1.00 79.31 73 ARG A CA 1
ATOM 564 C C . ARG A 1 73 ? -0.847 -10.804 13.864 1.00 79.31 73 ARG A C 1
ATOM 566 O O . ARG A 1 73 ? -1.574 -10.954 14.841 1.00 79.31 73 ARG A O 1
ATOM 573 N N . SER A 1 74 ? -0.567 -9.601 13.359 1.00 83.25 74 SER A N 1
ATOM 574 C CA . SER A 1 74 ? -0.937 -8.331 13.980 1.00 83.25 74 SER A CA 1
ATOM 575 C C . SER A 1 74 ? -1.862 -7.525 13.076 1.00 83.25 74 SER A C 1
ATOM 577 O O . SER A 1 74 ? -1.433 -7.000 12.053 1.00 83.25 74 SER A O 1
ATOM 579 N N . LYS A 1 75 ? -3.113 -7.314 13.508 1.00 77.31 75 LYS A N 1
ATOM 580 C CA . LYS A 1 75 ? -4.095 -6.477 12.784 1.00 77.31 75 LYS A CA 1
ATOM 581 C C . LYS A 1 75 ? -3.681 -5.001 12.651 1.00 77.31 75 LYS A C 1
ATOM 583 O O . LYS A 1 75 ? -4.232 -4.288 11.826 1.00 77.31 75 LYS A O 1
ATOM 588 N N . LYS A 1 76 ? -2.718 -4.547 13.462 1.00 85.50 76 LYS A N 1
ATOM 589 C CA . LYS A 1 76 ? -2.184 -3.172 13.463 1.00 85.50 76 LYS A CA 1
ATOM 590 C C . LYS A 1 76 ? -0.967 -2.978 12.548 1.00 85.50 76 LYS A C 1
ATOM 592 O O . LYS A 1 76 ? -0.457 -1.863 12.459 1.00 85.50 76 LYS A O 1
ATOM 597 N N . ARG A 1 77 ? -0.466 -4.045 11.916 1.00 87.75 77 ARG A N 1
ATOM 598 C CA . ARG A 1 77 ? 0.699 -3.999 11.023 1.00 87.75 77 ARG A CA 1
ATOM 599 C C . ARG A 1 77 ? 0.311 -4.448 9.628 1.00 87.75 77 ARG A C 1
ATOM 601 O O . ARG A 1 77 ? -0.288 -5.510 9.456 1.00 87.75 77 ARG A O 1
ATOM 608 N N . LEU A 1 78 ? 0.697 -3.644 8.650 1.00 86.62 78 LEU A N 1
ATOM 609 C CA . LEU A 1 78 ? 0.682 -4.013 7.253 1.00 86.62 78 LEU A CA 1
ATOM 610 C C . LEU A 1 78 ? 1.975 -4.764 6.945 1.00 86.62 78 LEU A C 1
ATOM 612 O O . LEU A 1 78 ? 3.055 -4.179 6.976 1.00 86.62 78 LEU A O 1
ATOM 616 N N . ILE A 1 79 ? 1.836 -6.045 6.609 1.00 90.69 79 ILE A N 1
ATOM 617 C CA . ILE A 1 79 ? 2.910 -6.825 6.001 1.00 90.69 79 ILE A CA 1
ATOM 618 C C . ILE A 1 79 ? 2.498 -7.085 4.561 1.00 90.69 79 ILE A C 1
ATOM 620 O O . ILE A 1 79 ? 1.486 -7.740 4.299 1.00 90.69 79 ILE A O 1
ATOM 624 N N . CYS A 1 80 ? 3.246 -6.534 3.618 1.00 89.56 80 CYS A N 1
ATOM 625 C CA . CYS A 1 80 ? 2.963 -6.714 2.203 1.00 89.56 80 CYS A CA 1
ATOM 626 C C . CYS A 1 80 ? 4.254 -6.791 1.401 1.00 89.56 80 CYS A C 1
ATOM 628 O O . CYS A 1 80 ? 5.291 -6.284 1.809 1.00 89.56 80 CYS A O 1
ATOM 630 N N . ARG A 1 81 ? 4.195 -7.452 0.254 1.00 89.12 81 ARG A N 1
ATOM 631 C CA . ARG A 1 81 ? 5.263 -7.446 -0.732 1.00 89.12 81 ARG A CA 1
ATOM 632 C C . ARG A 1 81 ? 4.885 -6.474 -1.834 1.00 89.12 81 ARG A C 1
ATOM 634 O O . ARG A 1 81 ? 3.786 -6.578 -2.379 1.00 89.12 81 ARG A O 1
ATOM 641 N N . MET A 1 82 ? 5.780 -5.554 -2.174 1.00 86.44 82 MET A N 1
ATOM 642 C CA . MET A 1 82 ? 5.572 -4.699 -3.337 1.00 86.44 82 MET A CA 1
ATOM 643 C C . MET A 1 82 ? 5.707 -5.544 -4.604 1.00 86.44 82 MET A C 1
ATOM 645 O O . MET A 1 82 ? 6.721 -6.213 -4.818 1.00 86.44 82 MET A O 1
ATOM 649 N N . ILE A 1 83 ? 4.657 -5.539 -5.422 1.00 85.81 83 ILE A N 1
ATOM 650 C CA . ILE A 1 83 ? 4.662 -6.148 -6.745 1.00 85.81 83 ILE A CA 1
ATOM 651 C C . ILE A 1 83 ? 5.323 -5.126 -7.656 1.00 85.81 83 ILE A C 1
ATOM 653 O O . ILE A 1 83 ? 4.804 -4.031 -7.866 1.00 85.81 83 ILE A O 1
ATOM 657 N N . GLU A 1 84 ? 6.494 -5.470 -8.174 1.00 67.50 84 GLU A N 1
ATOM 658 C CA . GLU A 1 84 ? 7.107 -4.684 -9.229 1.00 67.50 84 GLU A CA 1
ATOM 659 C C . GLU A 1 84 ? 6.225 -4.845 -10.463 1.00 67.50 84 GLU A C 1
ATOM 661 O O . GLU A 1 84 ? 6.252 -5.880 -11.135 1.00 67.50 84 GLU A O 1
ATOM 666 N N . GLN A 1 85 ? 5.371 -3.855 -10.729 1.00 57.88 85 GLN A N 1
ATOM 667 C CA . GLN A 1 85 ? 4.764 -3.781 -12.041 1.00 57.88 85 GLN A CA 1
ATOM 668 C C . GLN A 1 85 ? 5.910 -3.718 -13.042 1.00 57.88 85 GLN A C 1
ATOM 670 O O . GLN A 1 85 ? 6.705 -2.775 -13.037 1.00 57.88 85 GLN A O 1
ATOM 675 N N . ARG A 1 86 ? 5.973 -4.724 -13.914 1.00 44.94 86 ARG A N 1
ATOM 676 C CA . ARG A 1 86 ? 6.672 -4.639 -15.194 1.00 44.94 86 ARG A CA 1
ATOM 677 C C . ARG A 1 86 ? 5.968 -3.585 -16.055 1.00 44.94 86 ARG A C 1
ATOM 679 O O . ARG A 1 86 ? 5.322 -3.907 -17.040 1.00 44.94 86 ARG A O 1
ATOM 686 N N . SER A 1 87 ? 6.083 -2.327 -15.653 1.00 41.47 87 SER A N 1
ATOM 687 C CA . SER A 1 87 ? 5.866 -1.156 -16.494 1.00 41.47 87 SER A CA 1
ATOM 688 C C . SER A 1 87 ? 7.224 -0.640 -16.961 1.00 41.47 87 SER A C 1
ATOM 690 O O . SER A 1 87 ? 7.469 0.555 -17.059 1.00 41.47 87 SER A O 1
ATOM 692 N N . THR A 1 88 ? 8.143 -1.553 -17.258 1.00 36.94 88 THR A N 1
ATOM 693 C CA . THR A 1 88 ? 8.947 -1.377 -18.452 1.00 36.94 88 THR A CA 1
ATOM 694 C C . THR A 1 88 ? 8.133 -2.023 -19.572 1.00 36.94 88 THR A C 1
ATOM 696 O O . THR A 1 88 ? 7.930 -3.240 -19.529 1.00 36.94 88 THR A O 1
ATOM 699 N N . PRO A 1 89 ? 7.659 -1.290 -20.604 1.00 39.00 89 PRO A N 1
ATOM 700 C CA . PRO A 1 89 ? 7.689 -1.929 -21.909 1.00 39.00 89 PRO A CA 1
ATOM 701 C C . PRO A 1 89 ? 9.100 -2.488 -22.006 1.00 39.00 89 PRO A C 1
ATOM 703 O O . PRO A 1 89 ? 10.056 -1.756 -21.740 1.00 39.00 89 PRO A O 1
ATOM 706 N N . ASP A 1 90 ? 9.202 -3.796 -22.220 1.00 37.47 90 ASP A N 1
ATOM 707 C CA . ASP A 1 90 ? 10.436 -4.458 -22.596 1.00 37.47 90 ASP A CA 1
ATOM 708 C C . ASP A 1 90 ? 11.084 -3.537 -23.624 1.00 37.47 90 ASP A C 1
ATOM 710 O O . ASP A 1 90 ? 10.639 -3.444 -24.772 1.00 37.47 90 ASP A O 1
ATOM 714 N N . ALA A 1 91 ? 12.049 -2.735 -23.171 1.00 40.44 91 ALA A N 1
ATOM 715 C CA . ALA A 1 91 ? 12.931 -2.019 -24.046 1.00 40.44 91 ALA A CA 1
ATOM 716 C C . ALA A 1 91 ? 13.775 -3.154 -24.582 1.00 40.44 91 ALA A C 1
ATOM 718 O O . ALA A 1 91 ? 14.876 -3.410 -24.095 1.00 40.44 91 ALA A O 1
ATOM 719 N N . LYS A 1 92 ? 13.192 -3.890 -25.541 1.00 38.28 92 LYS A N 1
ATOM 720 C CA 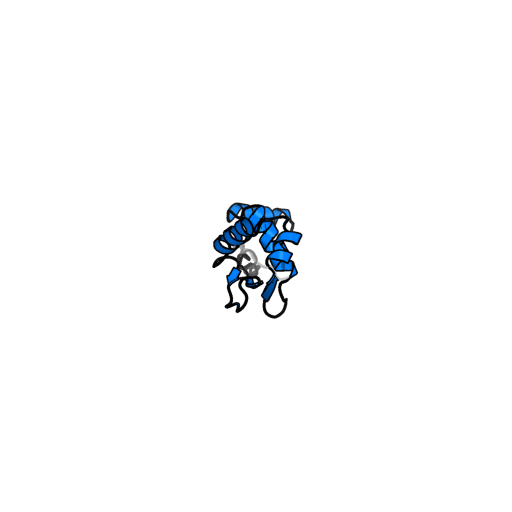. LYS A 1 92 ? 13.936 -4.686 -26.487 1.00 38.28 92 LYS A CA 1
ATOM 721 C C . LYS A 1 92 ? 15.115 -3.792 -26.811 1.00 38.28 92 LYS A C 1
ATOM 723 O O . LYS A 1 92 ? 14.862 -2.638 -27.192 1.00 38.28 92 LYS A O 1
ATOM 728 N N . PRO A 1 93 ? 16.366 -4.230 -26.596 1.00 43.53 93 PRO A N 1
ATOM 729 C CA . PRO A 1 93 ? 17.467 -3.523 -27.210 1.00 43.53 93 PRO A CA 1
ATOM 730 C C . PRO A 1 93 ? 17.027 -3.379 -28.658 1.00 43.53 93 PRO A C 1
ATOM 732 O O . PRO A 1 93 ? 16.690 -4.374 -29.304 1.00 43.53 93 PRO A O 1
ATOM 735 N N . VAL A 1 94 ? 16.814 -2.134 -29.092 1.00 45.97 94 VAL A N 1
ATOM 736 C CA . VAL A 1 94 ? 16.527 -1.861 -30.487 1.00 45.97 94 VAL A CA 1
ATOM 737 C C . VAL A 1 94 ? 17.776 -2.377 -31.151 1.00 45.97 94 VAL A C 1
ATOM 739 O O . VAL A 1 94 ? 18.833 -1.758 -31.058 1.00 45.97 94 VAL A O 1
ATOM 742 N N . ASP A 1 95 ? 17.669 -3.591 -31.680 1.00 45.28 95 ASP A N 1
ATOM 743 C CA . ASP A 1 95 ? 18.659 -4.178 -32.539 1.00 45.28 95 ASP A CA 1
ATOM 744 C C . ASP A 1 95 ? 18.792 -3.127 -33.626 1.00 45.28 95 ASP A C 1
ATOM 746 O O . ASP A 1 95 ? 17.873 -2.915 -34.425 1.00 45.28 95 ASP A O 1
ATOM 750 N N . ALA A 1 96 ? 19.875 -2.358 -33.553 1.00 52.09 96 ALA A N 1
ATOM 751 C CA . ALA A 1 96 ? 20.257 -1.393 -34.553 1.00 52.09 96 ALA A CA 1
ATOM 752 C C . ALA A 1 96 ? 20.675 -2.198 -35.786 1.00 52.09 96 ALA A C 1
ATOM 754 O O . ALA A 1 96 ? 21.827 -2.187 -36.212 1.00 52.09 96 ALA A O 1
ATOM 755 N N . ARG A 1 97 ? 19.729 -2.947 -36.365 1.00 48.12 97 ARG A N 1
ATOM 756 C CA . ARG A 1 97 ? 19.815 -3.428 -37.726 1.00 48.12 97 ARG A CA 1
ATOM 757 C C . ARG A 1 97 ? 19.762 -2.168 -38.556 1.00 48.12 97 ARG A C 1
ATOM 759 O O . ARG A 1 97 ? 18.701 -1.591 -38.785 1.00 48.12 97 ARG A O 1
ATOM 766 N N . ALA A 1 98 ? 20.967 -1.743 -38.921 1.00 55.69 98 ALA A N 1
ATOM 767 C CA . ALA A 1 98 ? 21.256 -0.777 -39.955 1.00 55.69 98 ALA A CA 1
ATOM 768 C C . ALA A 1 98 ? 20.175 -0.845 -41.042 1.00 55.69 98 ALA A C 1
ATOM 770 O O . ALA A 1 98 ? 19.795 -1.957 -41.439 1.00 55.69 98 ALA A O 1
ATOM 771 N N . PRO A 1 99 ? 19.666 0.299 -41.528 1.00 52.62 99 PRO A N 1
ATOM 772 C CA . PRO A 1 99 ? 18.733 0.275 -42.634 1.00 52.62 99 PRO A CA 1
ATOM 773 C C . PRO A 1 99 ? 19.419 -0.461 -43.785 1.00 52.62 99 PRO A C 1
ATOM 775 O O . PRO A 1 99 ? 20.395 0.022 -44.358 1.00 52.62 99 PRO A O 1
ATOM 778 N N . ARG A 1 100 ? 18.922 -1.660 -44.114 1.00 51.78 100 ARG A N 1
ATOM 779 C CA . ARG A 1 100 ? 19.165 -2.281 -45.414 1.00 51.78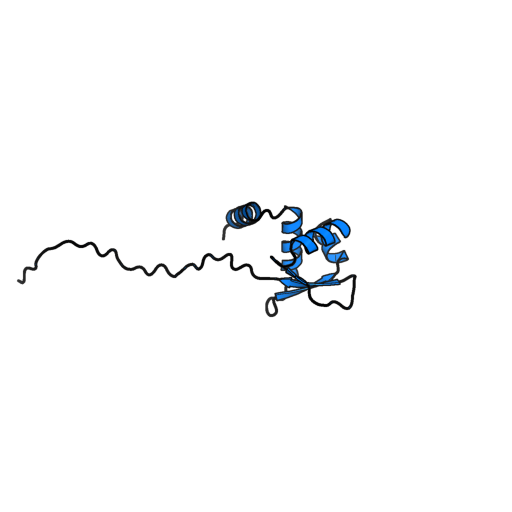 100 ARG A CA 1
ATOM 780 C C . ARG A 1 100 ? 18.461 -1.400 -46.441 1.00 51.78 100 ARG A C 1
ATOM 782 O O . ARG A 1 100 ? 17.351 -1.692 -46.873 1.00 51.78 100 ARG A O 1
ATOM 789 N N . GLY A 1 101 ? 19.119 -0.301 -46.792 1.00 41.72 101 GLY A N 1
ATOM 790 C CA . GLY A 1 101 ? 18.919 0.375 -48.055 1.00 41.72 101 GLY A CA 1
ATOM 791 C C . GLY A 1 101 ? 19.401 -0.570 -49.144 1.00 41.72 101 GLY A C 1
ATOM 792 O O . GLY A 1 101 ? 20.597 -0.758 -49.344 1.00 41.72 101 GLY A O 1
ATOM 793 N N . PHE A 1 102 ? 18.448 -1.227 -49.792 1.00 53.16 102 PHE A N 1
ATOM 794 C CA . PHE A 1 102 ? 18.625 -1.775 -51.127 1.00 53.16 102 PHE A CA 1
ATOM 795 C C . PHE A 1 102 ? 18.995 -0.621 -52.071 1.00 53.16 102 PHE A C 1
ATOM 797 O O . PHE A 1 102 ? 18.246 0.350 -52.148 1.00 53.16 102 PHE A O 1
ATOM 804 N N . GLY A 1 103 ? 20.117 -0.722 -52.788 1.00 45.22 103 GLY A N 1
ATOM 805 C CA . GLY A 1 103 ? 20.471 0.272 -53.806 1.00 45.22 103 GLY A CA 1
ATOM 806 C C . GLY A 1 103 ? 21.910 0.197 -54.310 1.00 45.22 103 GLY A C 1
ATOM 807 O O . GLY A 1 103 ? 22.758 0.952 -53.864 1.00 45.22 103 GLY A O 1
ATOM 808 N N . GLN A 1 104 ? 22.152 -0.749 -55.217 1.00 48.12 104 GLN A N 1
ATOM 809 C CA . GLN A 1 104 ? 23.125 -0.745 -56.323 1.00 48.12 104 GLN A CA 1
ATOM 810 C C . GLN A 1 104 ? 24.152 0.408 -56.421 1.00 48.12 104 GLN A C 1
ATOM 812 O O . GLN A 1 104 ? 23.780 1.548 -56.680 1.00 48.12 104 GLN A O 1
ATOM 817 N N . SER A 1 105 ? 25.446 0.072 -56.467 1.00 42.28 105 SER A N 1
ATOM 818 C CA . SER A 1 105 ? 26.247 0.097 -57.713 1.00 42.28 105 SER A CA 1
ATOM 819 C C . SER A 1 105 ? 27.753 0.036 -57.429 1.00 42.28 105 SER A C 1
ATOM 821 O O . SER A 1 105 ? 28.308 0.904 -56.772 1.00 42.28 105 SER A O 1
ATOM 823 N N . SER A 1 106 ? 28.361 -1.016 -57.977 1.00 50.00 106 SER A N 1
ATOM 824 C CA . SER A 1 106 ? 29.625 -1.049 -58.727 1.00 50.00 106 SER A CA 1
ATOM 825 C C . SER A 1 106 ? 30.895 -0.386 -58.167 1.00 50.00 106 SER A C 1
ATOM 827 O O . SER A 1 106 ? 31.004 0.829 -58.044 1.00 50.00 106 SER A O 1
ATOM 829 N N . LEU A 1 107 ? 31.906 -1.247 -57.990 1.00 54.69 107 LEU A N 1
ATOM 830 C CA . LEU A 1 107 ? 33.350 -0.969 -58.027 1.00 54.69 107 LEU A CA 1
ATOM 831 C C . LEU A 1 107 ? 33.733 0.091 -59.084 1.00 54.69 107 LEU A C 1
ATOM 833 O O . LEU A 1 107 ? 33.109 0.170 -60.145 1.00 54.69 107 LEU A O 1
ATOM 837 N N . PRO A 1 108 ? 34.874 0.762 -58.877 1.00 55.47 108 PRO A N 1
ATOM 838 C CA . PRO A 1 108 ? 36.028 0.327 -59.653 1.00 55.47 108 PRO A CA 1
ATOM 839 C C . PRO A 1 108 ? 37.262 0.064 -58.789 1.00 55.47 108 PRO A C 1
ATOM 841 O O . PRO A 1 108 ? 37.576 0.791 -57.851 1.00 55.47 108 PRO A O 1
ATOM 844 N N . SER A 1 109 ? 37.966 -1.002 -59.161 1.00 43.53 109 SER A N 1
ATOM 845 C CA . SER A 1 109 ? 39.385 -1.189 -58.885 1.00 43.53 109 SER A CA 1
ATOM 846 C C . SER A 1 109 ? 40.204 -0.199 -59.713 1.00 43.53 109 SER A C 1
ATOM 848 O O . SER A 1 109 ? 40.034 -0.171 -60.931 1.00 43.53 109 SER A O 1
ATOM 850 N N . ALA A 1 110 ? 41.092 0.547 -59.059 1.00 45.09 110 ALA A N 1
ATOM 851 C CA . ALA A 1 110 ? 42.441 0.910 -59.510 1.00 45.09 110 ALA A CA 1
ATOM 852 C C . ALA A 1 110 ? 43.135 1.692 -58.389 1.00 45.09 110 ALA A C 1
ATOM 854 O O . ALA A 1 110 ? 42.556 2.710 -57.950 1.00 45.09 110 ALA A O 1
#

pLDDT: mean 74.52, std 18.01, range [36.94, 91.25]

Organism: NCBI:txid631362

Secondary structure (DSSP, 8-state):
--HHHHHHHHHHTT--HHHHHHHHHHHHTB-TTT-EEEEEHHHHHHHHT--HHHHHHHHHHHBTTTEEEPP-S-TTEEEEEE-----S----------------------

Foldseek 3Di:
DDPVVVVVVCVVVVNDPLLVQLLVQQVVQQDPPQQKGKAFLVSSCVSSVDDSVSSVVSCVVCDPPQWPFDDDPDPRITIIHGDPPPPPPPPPVPPCPDPPPDDDDDDDDD

Radius of gyration: 23.09 Å; chains: 1; bounding box: 53×27×74 Å